Protein AF-A0A148KN20-F1 (afdb_monomer)

Foldseek 3Di:
DVVVVVVVVVVVVVVVVVVVVVVVVVVVVVVVVVVVVVVVVVVVVVCVPPVVNVVVLVVVLVVQLVVCVVVPDDNVRSVVVSVVVVVVD

Secondary structure (DSSP, 8-state):
-HHHHHHHHHHHHHHHHHHHHHHHHHHHHHHHHHHHHHHHHHHHHHHHH-HHHHHHHHHHHHHHHHHHHHTT--HHHHHHHHHHHHHT-

Nearest PDB structures (foldseek):
  8tcu-assembly1_D-2  TM=6.889E-01  e=6.778E+00  Homo sapiens
  5uax-assembly1_C  TM=6.886E-01  e=8.436E+00  Homo sapiens

Radius of gyration: 30.36 Å; Cα contacts (8 Å, |Δi|>4): 15; chains: 1; bounding box: 93×13×38 Å

Mean predicted aligned error: 15.85 Å

Sequence (89 aa):
MRKLTSYITTILMLSGLSYSVQAQENNKRLDFVSEQLSVQMLNNIRALSSPELVKAQAEYFRLMYTALIDSGFTKEEALKIVIAMAESK

Solvent-accessible surface area (backbone atoms only — not comparable to full-atom values): 4943 Å² total; per-residue (Å²): 115,78,68,59,56,50,54,54,53,53,55,57,54,58,56,54,52,57,54,55,54,52,53,53,52,50,51,56,50,51,52,51,54,50,51,53,51,51,51,50,51,50,49,52,49,48,59,72,62,35,67,65,58,52,47,52,52,52,49,51,52,50,52,52,37,50,53,32,43,77,73,69,41,51,74,68,57,24,48,52,52,50,49,54,60,64,73,74,110

Structure (mmCIF, N/CA/C/O backbone):
data_AF-A0A148KN20-F1
#
_entry.id   AF-A0A148KN20-F1
#
loop_
_atom_site.group_PDB
_atom_site.id
_atom_site.type_symbol
_atom_site.label_atom_id
_atom_site.label_alt_id
_atom_site.label_comp_id
_atom_site.label_asym_id
_atom_site.label_entity_id
_atom_site.label_seq_id
_atom_site.pdbx_PDB_ins_code
_atom_site.Cartn_x
_atom_site.Cartn_y
_atom_site.Cartn_z
_atom_site.occupancy
_atom_site.B_iso_or_equiv
_atom_site.auth_seq_id
_atom_site.auth_comp_id
_atom_site.auth_asym_id
_atom_site.auth_atom_id
_atom_site.pdbx_PDB_model_num
ATOM 1 N N . MET A 1 1 ? 71.699 5.830 -18.310 1.00 59.47 1 MET A N 1
ATOM 2 C CA . MET A 1 1 ? 70.506 6.666 -18.023 1.00 59.47 1 MET A CA 1
ATOM 3 C C . MET A 1 1 ? 69.368 6.521 -19.046 1.00 59.47 1 MET A C 1
ATOM 5 O O . MET A 1 1 ? 68.231 6.410 -18.621 1.00 59.47 1 MET A O 1
ATOM 9 N N . ARG A 1 2 ? 69.631 6.403 -20.360 1.00 61.12 2 ARG A N 1
ATOM 10 C CA . ARG A 1 2 ? 68.602 6.264 -21.426 1.00 61.12 2 ARG A CA 1
ATOM 11 C C . ARG A 1 2 ? 67.614 5.079 -21.309 1.00 61.12 2 ARG A C 1
ATOM 13 O O . ARG A 1 2 ? 66.492 5.179 -21.786 1.00 61.12 2 ARG A O 1
ATOM 20 N N . LYS A 1 3 ? 68.017 3.949 -20.709 1.00 60.84 3 LYS A N 1
ATOM 21 C CA . LYS A 1 3 ? 67.149 2.760 -20.541 1.00 60.84 3 LYS A CA 1
ATOM 22 C C . LYS A 1 3 ? 66.184 2.875 -19.351 1.00 60.84 3 LYS A C 1
ATOM 24 O O . LYS A 1 3 ? 65.102 2.303 -19.396 1.00 60.84 3 LYS A O 1
ATOM 29 N N . LEU A 1 4 ? 66.564 3.636 -18.322 1.00 61.81 4 LEU A N 1
ATOM 30 C CA . LEU A 1 4 ? 65.759 3.837 -17.114 1.00 61.81 4 LEU A CA 1
ATOM 31 C C . LEU A 1 4 ? 64.570 4.764 -17.399 1.00 61.81 4 LEU A C 1
ATOM 33 O O . LEU A 1 4 ? 63.453 4.478 -16.987 1.00 61.81 4 LEU A O 1
ATOM 37 N N . THR A 1 5 ? 64.794 5.820 -18.185 1.00 65.50 5 THR A N 1
ATOM 38 C CA . THR A 1 5 ? 63.727 6.721 -18.640 1.00 65.50 5 THR A CA 1
ATOM 39 C C . THR A 1 5 ? 62.710 6.003 -19.527 1.00 65.50 5 THR A C 1
ATOM 41 O O . THR A 1 5 ? 61.519 6.236 -19.365 1.00 65.50 5 THR A O 1
ATOM 44 N N . SER A 1 6 ? 63.156 5.076 -20.386 1.00 67.75 6 SER A N 1
ATOM 45 C CA . SER A 1 6 ? 62.263 4.239 -21.205 1.00 67.75 6 SER A CA 1
ATOM 46 C C . SER A 1 6 ? 61.337 3.371 -20.340 1.00 67.75 6 SER A C 1
ATOM 48 O O . SER A 1 6 ? 60.124 3.402 -20.514 1.00 67.75 6 SER A O 1
ATOM 50 N N . TYR A 1 7 ? 61.877 2.6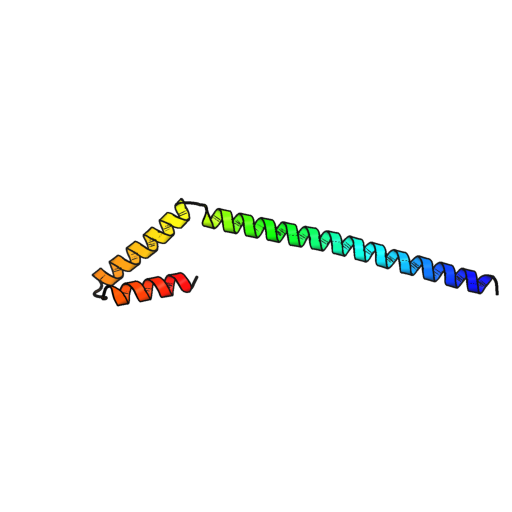78 -19.330 1.00 70.56 7 TYR A N 1
ATOM 51 C CA . TYR A 1 7 ? 61.073 1.849 -18.421 1.00 70.56 7 TYR A CA 1
ATOM 52 C C . TYR A 1 7 ? 60.035 2.651 -17.628 1.00 70.56 7 TYR A C 1
ATOM 54 O O . TYR A 1 7 ? 58.893 2.214 -17.486 1.00 70.56 7 TYR A O 1
ATOM 62 N N . ILE A 1 8 ? 60.417 3.835 -17.141 1.00 72.06 8 ILE A N 1
ATOM 63 C CA . ILE A 1 8 ? 59.503 4.725 -16.416 1.00 72.06 8 ILE A CA 1
ATOM 64 C C . ILE A 1 8 ? 58.361 5.168 -17.336 1.00 72.06 8 ILE A C 1
ATOM 66 O O . ILE A 1 8 ? 57.207 5.134 -16.916 1.00 72.06 8 ILE A O 1
ATOM 70 N N . THR A 1 9 ? 58.644 5.501 -18.602 1.00 68.25 9 THR A N 1
ATOM 71 C CA . THR A 1 9 ? 57.591 5.875 -19.559 1.00 68.25 9 THR A CA 1
ATOM 72 C C . THR A 1 9 ? 56.628 4.729 -19.870 1.00 68.25 9 THR A C 1
ATOM 74 O O . THR A 1 9 ? 55.426 4.966 -19.969 1.00 68.25 9 THR A O 1
ATOM 77 N N . THR A 1 10 ? 57.105 3.483 -19.948 1.00 65.25 10 THR A N 1
ATOM 78 C CA . THR A 1 10 ? 56.235 2.324 -20.209 1.00 65.25 10 THR A CA 1
ATOM 79 C C . THR A 1 10 ? 55.306 2.023 -19.032 1.00 65.25 10 THR A C 1
ATOM 81 O O . THR A 1 10 ? 54.131 1.724 -19.236 1.00 65.25 10 THR A O 1
ATOM 84 N N . ILE A 1 11 ? 55.801 2.146 -17.795 1.00 68.19 11 ILE A N 1
ATOM 85 C CA . ILE A 1 11 ? 54.991 1.943 -16.581 1.00 68.19 11 ILE A CA 1
ATOM 86 C C . ILE A 1 11 ? 53.912 3.031 -16.456 1.00 68.19 11 ILE A C 1
ATOM 88 O O . ILE A 1 11 ? 52.782 2.733 -16.072 1.00 68.19 11 ILE A O 1
ATOM 92 N N . LEU A 1 12 ? 54.232 4.273 -16.834 1.00 63.31 12 LEU A N 1
ATOM 93 C CA . LEU A 1 12 ? 53.295 5.401 -16.800 1.00 63.31 12 LEU A CA 1
ATOM 94 C C . LEU A 1 12 ? 52.172 5.281 -17.847 1.00 63.31 12 LEU A C 1
ATOM 96 O O . LEU A 1 12 ? 51.048 5.703 -17.590 1.00 63.31 12 LEU A O 1
ATOM 100 N N . MET A 1 13 ? 52.443 4.673 -19.008 1.00 61.75 13 MET A N 1
ATOM 101 C CA . MET A 1 13 ? 51.405 4.388 -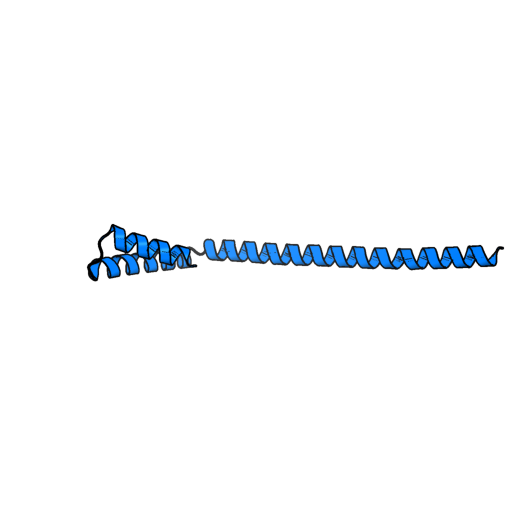20.009 1.00 61.75 13 MET A CA 1
ATOM 102 C C . MET A 1 13 ? 50.485 3.232 -19.594 1.00 61.75 13 MET A C 1
ATOM 104 O O . MET A 1 13 ? 49.279 3.296 -19.832 1.00 61.75 13 MET A O 1
ATOM 108 N N . LEU A 1 14 ? 51.023 2.190 -18.950 1.00 61.25 14 LEU A N 1
ATOM 109 C CA . LEU A 1 14 ? 50.238 1.018 -18.549 1.00 61.25 14 LEU A CA 1
ATOM 110 C C . LEU A 1 14 ? 49.238 1.342 -17.426 1.00 61.25 14 LEU A C 1
ATOM 112 O O . LEU A 1 14 ? 48.124 0.825 -17.427 1.00 61.25 14 LEU A O 1
ATOM 116 N N . SER A 1 15 ? 49.601 2.233 -16.499 1.00 60.44 15 SER A N 1
ATOM 117 C CA . SER A 1 15 ? 48.694 2.681 -15.438 1.00 60.44 15 SER A CA 1
ATOM 118 C C . SER A 1 15 ? 47.551 3.553 -15.970 1.00 60.44 15 SER A C 1
ATOM 120 O O . SER A 1 15 ? 46.426 3.406 -15.500 1.00 60.44 15 SER A O 1
ATOM 122 N N . GLY A 1 16 ? 47.789 4.387 -16.991 1.00 60.00 16 GLY A N 1
ATOM 123 C CA . GLY A 1 16 ? 46.757 5.219 -17.629 1.00 60.00 16 GLY A CA 1
ATOM 124 C C . GLY A 1 16 ? 45.622 4.425 -18.292 1.00 60.00 16 GLY A C 1
ATOM 125 O O . GLY A 1 16 ? 44.463 4.840 -18.237 1.00 60.00 16 GLY A O 1
ATOM 126 N N . LEU A 1 17 ? 45.926 3.253 -18.861 1.00 58.94 17 LEU A N 1
ATOM 127 C CA . LEU A 1 17 ? 44.926 2.392 -19.504 1.00 58.94 17 LEU A CA 1
ATOM 128 C C . LEU A 1 17 ? 43.918 1.818 -18.492 1.00 58.94 17 LEU A C 1
ATOM 130 O O . LEU A 1 17 ? 42.716 1.829 -18.763 1.00 58.94 17 LEU A O 1
ATOM 134 N N . SER A 1 18 ? 44.369 1.418 -17.299 1.00 57.06 18 SER A N 1
ATOM 135 C CA . SER A 1 18 ? 43.499 0.870 -16.246 1.00 57.06 18 SER A CA 1
ATOM 136 C C . SER A 1 18 ? 42.448 1.872 -15.750 1.00 57.06 18 SER A C 1
ATOM 138 O O . SER A 1 18 ? 41.300 1.492 -15.527 1.00 57.06 18 SER A O 1
ATOM 140 N N . TYR A 1 19 ? 42.795 3.161 -15.645 1.00 57.62 19 TYR A N 1
ATOM 141 C CA . TYR A 1 19 ? 41.843 4.199 -15.224 1.00 57.62 19 TYR A CA 1
ATOM 142 C C . TYR A 1 19 ? 40.729 4.428 -16.253 1.00 57.62 19 TYR A C 1
ATOM 144 O O . TYR A 1 19 ? 39.576 4.630 -15.874 1.00 57.62 19 TYR A O 1
ATOM 152 N N . SER A 1 20 ? 41.046 4.363 -17.551 1.00 56.25 20 SER A N 1
ATOM 153 C CA . SER A 1 20 ? 40.047 4.554 -18.613 1.00 56.25 20 SER A CA 1
ATOM 154 C C . SER A 1 20 ? 39.020 3.417 -18.687 1.00 56.25 20 SER A C 1
ATOM 156 O O . SER A 1 20 ? 37.828 3.680 -18.846 1.00 56.25 20 SER A O 1
ATOM 158 N N . VAL A 1 21 ? 39.453 2.168 -18.475 1.00 61.25 21 VAL A N 1
ATOM 159 C CA . VAL A 1 21 ? 38.562 0.995 -18.429 1.00 61.25 21 VAL A CA 1
ATOM 160 C C . VAL A 1 21 ? 37.624 1.076 -17.224 1.00 61.25 21 VAL A C 1
ATOM 162 O O . VAL A 1 21 ? 36.421 0.854 -17.355 1.00 61.25 21 VAL A O 1
ATOM 165 N N . GLN A 1 22 ? 38.149 1.474 -16.065 1.00 59.94 22 GLN A N 1
ATOM 166 C CA . GLN A 1 22 ? 37.368 1.574 -14.833 1.00 59.94 22 GLN A CA 1
ATOM 167 C C . GLN A 1 22 ? 36.356 2.734 -14.874 1.00 59.94 22 GLN A C 1
ATOM 169 O O . GLN A 1 22 ? 35.223 2.588 -14.414 1.00 59.94 22 GLN A O 1
ATOM 174 N N . ALA A 1 23 ? 36.714 3.860 -15.500 1.00 59.56 23 ALA A N 1
ATOM 175 C CA . ALA A 1 23 ? 35.787 4.964 -15.752 1.00 59.56 23 ALA A CA 1
ATOM 176 C C . ALA A 1 23 ? 34.664 4.580 -16.737 1.00 59.56 23 ALA A C 1
ATOM 178 O O . ALA A 1 23 ? 33.506 4.947 -16.536 1.00 59.56 23 ALA A O 1
ATOM 179 N N . GLN A 1 24 ? 34.974 3.805 -17.780 1.00 59.53 24 GLN A N 1
ATOM 180 C CA . GLN A 1 24 ? 33.980 3.343 -18.753 1.00 59.53 24 GLN A CA 1
ATOM 181 C C . GLN A 1 24 ? 33.001 2.319 -18.154 1.00 59.53 24 GLN A C 1
ATOM 183 O O . GLN A 1 24 ? 31.811 2.346 -18.472 1.00 59.53 24 GLN A O 1
ATOM 188 N N . GLU A 1 25 ? 33.473 1.432 -17.278 1.00 59.59 25 GLU A N 1
ATOM 189 C CA . GLU A 1 25 ? 32.620 0.457 -16.593 1.00 59.59 25 GLU A CA 1
ATOM 190 C C . GLU A 1 25 ? 31.691 1.127 -15.569 1.00 59.59 25 GLU A C 1
ATOM 192 O O . GLU A 1 25 ? 30.506 0.799 -15.506 1.00 59.59 25 GLU A O 1
ATOM 197 N N . ASN A 1 26 ? 32.188 2.124 -14.829 1.00 59.53 26 ASN A N 1
ATOM 198 C CA . ASN A 1 26 ? 31.371 2.901 -13.894 1.00 59.53 26 ASN A CA 1
ATOM 199 C C . ASN A 1 26 ? 30.255 3.683 -14.598 1.00 59.53 26 ASN A C 1
ATOM 201 O O . ASN A 1 26 ? 29.126 3.670 -14.117 1.00 59.53 26 ASN A O 1
ATOM 205 N N . ASN A 1 27 ? 30.529 4.293 -15.757 1.00 59.84 27 ASN A N 1
ATOM 206 C CA . ASN A 1 27 ? 29.492 4.980 -16.536 1.00 59.84 27 ASN A CA 1
ATOM 207 C C . ASN A 1 27 ? 28.383 4.016 -16.992 1.00 59.84 27 ASN A C 1
ATOM 209 O O . ASN A 1 27 ? 27.209 4.291 -16.776 1.00 59.84 27 ASN A O 1
ATOM 213 N N . LYS A 1 28 ? 28.739 2.831 -17.509 1.00 63.84 28 LYS A N 1
ATOM 214 C CA . LYS A 1 28 ? 27.749 1.809 -17.903 1.00 63.84 28 LYS A CA 1
ATOM 215 C C . LYS A 1 28 ? 26.902 1.309 -16.728 1.00 63.84 28 LYS A C 1
ATOM 217 O O . LYS A 1 28 ? 25.721 1.023 -16.899 1.00 63.84 28 LYS A O 1
ATOM 222 N N . ARG A 1 29 ? 27.497 1.184 -15.536 1.00 59.34 29 ARG A N 1
ATOM 223 C CA . ARG A 1 29 ? 26.774 0.795 -14.314 1.00 59.34 29 ARG A CA 1
ATOM 224 C C . ARG A 1 29 ? 25.811 1.889 -13.853 1.00 59.34 29 ARG A C 1
ATOM 226 O O . ARG A 1 29 ? 24.701 1.562 -13.451 1.00 59.34 29 ARG A O 1
ATOM 233 N N . LEU A 1 30 ? 26.215 3.158 -13.924 1.00 59.84 30 LEU A N 1
ATOM 234 C CA . LEU A 1 30 ? 25.354 4.297 -13.593 1.00 59.84 30 LEU A CA 1
ATOM 235 C C . LEU A 1 30 ? 24.152 4.387 -14.540 1.00 59.84 30 LEU A C 1
ATOM 237 O O . LEU A 1 30 ? 23.027 4.537 -14.065 1.00 59.84 30 LEU A O 1
ATOM 241 N N . ASP A 1 31 ? 24.375 4.207 -15.844 1.00 65.25 31 ASP A N 1
ATOM 242 C CA . ASP A 1 31 ? 23.302 4.188 -16.844 1.00 65.25 31 ASP A CA 1
ATOM 243 C C . ASP A 1 31 ? 22.315 3.039 -16.594 1.00 65.25 31 ASP A C 1
ATOM 245 O O . ASP A 1 31 ? 21.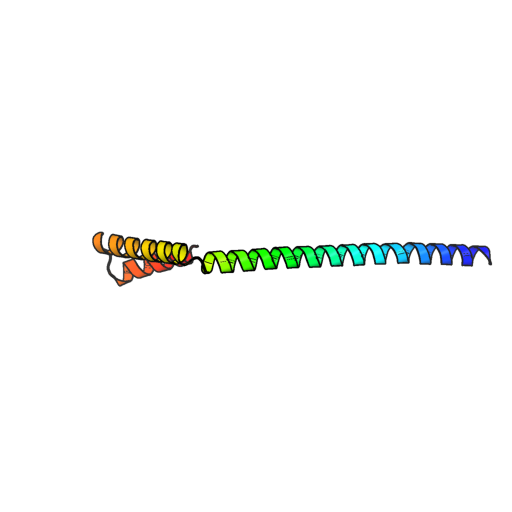107 3.261 -16.575 1.00 65.25 31 ASP A O 1
ATOM 249 N N . PHE A 1 32 ? 22.808 1.832 -16.295 1.00 70.62 32 PHE A N 1
ATOM 250 C CA . PHE A 1 32 ? 21.959 0.677 -15.978 1.00 70.62 32 PHE A CA 1
ATOM 251 C C . PHE A 1 32 ? 21.145 0.864 -14.687 1.00 70.62 32 PHE A C 1
ATOM 253 O O . PHE A 1 32 ? 19.953 0.559 -14.647 1.00 70.62 32 PHE A O 1
ATOM 260 N N . VAL A 1 33 ? 21.767 1.383 -13.622 1.00 70.56 33 VAL A N 1
ATOM 261 C CA . VAL A 1 33 ? 21.074 1.662 -12.351 1.00 70.56 33 VAL A CA 1
ATOM 262 C C . VAL A 1 33 ? 20.0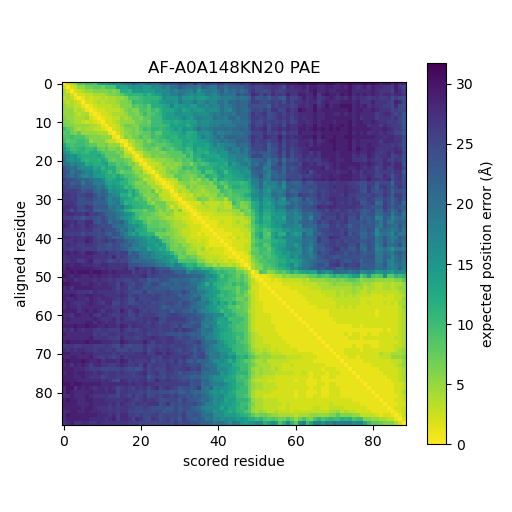00 2.736 -12.545 1.00 70.56 33 VAL A C 1
ATOM 264 O O . VAL A 1 33 ? 18.897 2.606 -12.014 1.00 70.56 33 VAL A O 1
ATOM 267 N N . SER A 1 34 ? 20.296 3.768 -13.338 1.00 61.88 34 SER A N 1
ATOM 268 C CA . SER A 1 34 ? 19.346 4.824 -13.697 1.00 61.88 34 SER A CA 1
ATOM 269 C C . SER A 1 34 ? 18.169 4.280 -14.513 1.00 61.88 34 SER A C 1
ATOM 271 O O . SER A 1 34 ? 17.007 4.543 -14.193 1.00 61.88 34 SER A O 1
ATOM 273 N N . GLU A 1 35 ? 18.448 3.449 -15.519 1.00 66.75 35 GLU A N 1
ATOM 274 C CA . GLU A 1 35 ? 17.430 2.803 -16.346 1.00 66.75 35 GLU A CA 1
ATOM 275 C C . GLU A 1 35 ? 16.517 1.912 -15.495 1.00 66.75 35 GLU A C 1
ATOM 277 O O . GLU A 1 35 ? 15.292 2.047 -15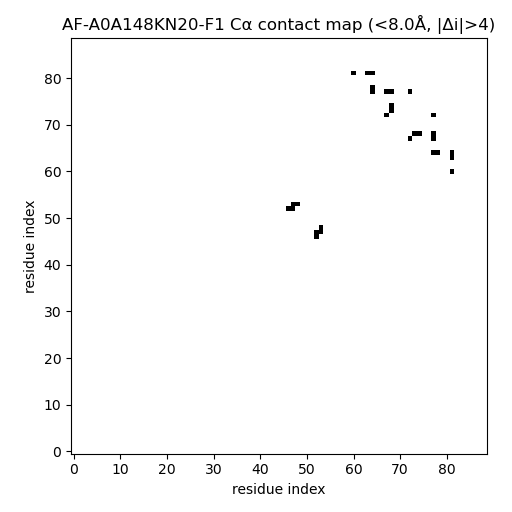.549 1.00 66.75 35 GLU A O 1
ATOM 282 N N . GLN A 1 36 ? 17.086 1.083 -14.619 1.00 67.88 36 GLN A N 1
ATOM 283 C CA . GLN A 1 36 ? 16.312 0.206 -13.744 1.00 67.88 36 GLN A CA 1
ATOM 284 C C . GLN A 1 36 ? 15.441 0.990 -12.749 1.00 67.88 36 GLN A C 1
ATOM 286 O O . GLN A 1 36 ? 14.280 0.626 -12.538 1.00 67.88 36 GLN A O 1
ATOM 291 N N . LEU A 1 37 ? 15.952 2.088 -12.182 1.00 67.94 37 LEU A N 1
ATOM 292 C CA . LEU A 1 37 ? 15.177 2.978 -11.314 1.00 67.94 37 LEU A CA 1
ATOM 293 C C . LEU A 1 37 ? 14.024 3.642 -12.078 1.00 67.94 37 LEU A C 1
ATOM 295 O O . LEU A 1 37 ? 12.898 3.674 -11.584 1.00 67.94 37 LEU A O 1
ATOM 299 N N . SER A 1 38 ? 14.267 4.114 -13.303 1.00 61.84 38 SER A N 1
ATOM 300 C CA . SER A 1 38 ? 13.230 4.731 -14.139 1.00 61.84 38 SER A CA 1
ATOM 301 C C . SER A 1 38 ? 12.107 3.749 -14.489 1.00 61.84 38 SER A C 1
ATOM 303 O O . SER A 1 38 ? 10.928 4.100 -14.416 1.00 61.84 38 SER A O 1
ATOM 305 N N . VAL A 1 39 ? 12.450 2.488 -14.772 1.00 66.81 39 VAL A N 1
ATOM 306 C CA . VAL A 1 39 ? 11.489 1.408 -15.029 1.00 66.81 39 VAL A CA 1
ATOM 307 C C . VAL A 1 39 ? 10.685 1.082 -13.771 1.00 66.81 39 VAL A C 1
ATOM 309 O O . VAL A 1 39 ? 9.470 0.911 -13.851 1.00 66.81 39 VAL A O 1
ATOM 312 N N . GLN A 1 40 ? 11.321 1.045 -12.597 1.00 66.12 40 GLN A N 1
ATOM 313 C CA . GLN A 1 40 ? 10.616 0.854 -11.326 1.00 66.12 40 GLN A CA 1
ATOM 314 C C . GLN A 1 40 ? 9.661 2.012 -11.025 1.00 66.12 40 GLN A C 1
ATOM 316 O O . GLN A 1 40 ? 8.510 1.773 -10.667 1.00 66.12 40 GLN A O 1
ATOM 321 N N . MET A 1 41 ? 10.092 3.259 -11.225 1.00 62.97 41 MET A N 1
ATOM 322 C CA . MET A 1 41 ? 9.235 4.432 -11.047 1.00 62.97 41 MET A CA 1
ATOM 323 C C . MET A 1 41 ? 8.065 4.427 -12.036 1.00 62.97 41 MET A C 1
ATOM 325 O O . MET A 1 41 ? 6.935 4.674 -11.630 1.00 62.97 41 MET A O 1
ATOM 329 N N . LEU A 1 42 ? 8.292 4.072 -13.303 1.00 62.66 42 LEU A N 1
ATOM 330 C CA . LEU A 1 42 ? 7.231 3.918 -14.302 1.00 62.66 42 LEU A CA 1
ATOM 331 C C . LEU A 1 42 ? 6.245 2.807 -13.941 1.00 62.66 42 LEU A C 1
ATOM 333 O O . LEU A 1 42 ? 5.042 2.985 -14.114 1.00 62.66 42 LEU A O 1
ATOM 337 N N . ASN A 1 43 ? 6.725 1.676 -13.426 1.00 67.06 43 ASN A N 1
ATOM 338 C CA . ASN A 1 43 ? 5.867 0.580 -12.983 1.00 67.06 43 ASN A CA 1
ATOM 339 C C . ASN A 1 43 ? 5.075 0.950 -11.725 1.00 67.06 43 ASN A C 1
ATOM 341 O O . ASN A 1 43 ? 3.893 0.630 -11.654 1.00 67.06 43 ASN A O 1
ATOM 345 N N . ASN A 1 44 ? 5.672 1.690 -10.788 1.00 62.28 44 ASN A N 1
ATOM 346 C CA . ASN A 1 44 ? 4.971 2.245 -9.631 1.00 62.28 44 ASN A CA 1
ATOM 347 C C . ASN A 1 44 ? 3.901 3.251 -10.061 1.00 62.28 44 ASN A C 1
ATOM 349 O O . ASN A 1 44 ? 2.761 3.156 -9.621 1.00 62.28 44 ASN A O 1
ATOM 353 N N . ILE A 1 45 ? 4.224 4.164 -10.981 1.00 64.44 45 ILE A N 1
ATOM 354 C CA . ILE A 1 45 ? 3.255 5.112 -11.540 1.00 64.44 45 ILE A CA 1
ATOM 355 C C . ILE A 1 45 ? 2.140 4.362 -12.273 1.00 64.44 45 ILE A C 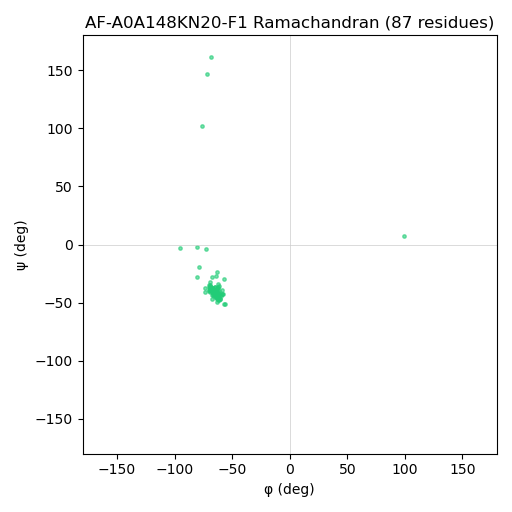1
ATOM 357 O O . ILE A 1 45 ? 0.980 4.692 -12.073 1.00 64.44 45 ILE A O 1
ATOM 361 N N . ARG A 1 46 ? 2.455 3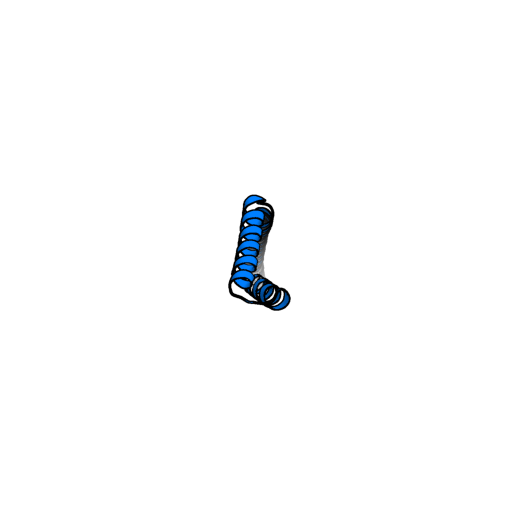.320 -13.054 1.00 57.91 46 ARG A N 1
ATOM 362 C CA . ARG A 1 46 ? 1.457 2.481 -13.739 1.00 57.91 46 ARG A CA 1
ATOM 363 C C . ARG A 1 46 ? 0.570 1.694 -12.779 1.00 57.91 46 ARG A C 1
ATOM 365 O O . ARG A 1 46 ? -0.631 1.590 -13.017 1.00 57.91 46 ARG A O 1
ATOM 372 N N . ALA A 1 47 ? 1.138 1.155 -11.704 1.00 60.16 47 ALA A N 1
ATOM 373 C CA . ALA A 1 47 ? 0.389 0.469 -10.659 1.00 60.16 47 ALA A CA 1
ATOM 374 C C . ALA A 1 47 ? -0.576 1.440 -9.962 1.00 60.16 47 ALA A C 1
ATOM 376 O O . ALA A 1 47 ? -1.761 1.135 -9.829 1.00 60.16 47 ALA A O 1
ATOM 377 N N . LEU A 1 48 ? -0.097 2.644 -9.630 1.00 60.22 48 LEU A N 1
ATOM 378 C CA . LEU A 1 48 ? -0.900 3.735 -9.071 1.00 60.22 48 LEU A CA 1
ATOM 379 C C . LEU A 1 48 ? -1.926 4.301 -10.069 1.00 60.22 48 LEU A C 1
ATOM 381 O O . LEU A 1 48 ? -2.966 4.804 -9.656 1.00 60.22 48 LEU A O 1
ATOM 385 N N . SER A 1 49 ? -1.657 4.222 -11.375 1.00 59.94 49 SER A N 1
ATOM 386 C CA . SER A 1 49 ? -2.511 4.779 -12.427 1.00 59.94 49 SER A CA 1
ATOM 387 C C . SER A 1 49 ? -3.480 3.778 -13.043 1.00 59.94 49 SER A C 1
ATOM 389 O O . SER A 1 49 ? -4.232 4.176 -13.926 1.00 59.94 49 SER A O 1
ATOM 391 N N . SER A 1 50 ? -3.463 2.499 -12.650 1.00 66.25 50 SER A N 1
ATOM 392 C CA . SER A 1 50 ? -4.470 1.531 -13.096 1.00 66.25 50 SER A CA 1
ATOM 393 C C . SER A 1 50 ? -5.769 1.785 -12.313 1.00 66.25 50 SER A C 1
ATOM 395 O O . SER A 1 50 ? -5.870 1.433 -11.134 1.00 66.25 50 SER A O 1
ATOM 397 N N . PRO A 1 51 ? -6.784 2.440 -12.912 1.00 69.75 51 PRO A N 1
ATOM 398 C CA . PRO A 1 51 ? -7.949 2.902 -12.159 1.00 69.75 51 PRO A CA 1
ATOM 399 C C . PRO A 1 51 ? -8.729 1.735 -11.547 1.00 69.75 51 PRO A C 1
ATOM 401 O O . PRO A 1 51 ? -9.424 1.905 -10.553 1.00 69.75 51 PRO A O 1
ATOM 404 N N . GLU A 1 52 ? -8.598 0.546 -12.133 1.00 78.94 52 GLU A N 1
ATOM 405 C CA . GLU A 1 52 ? -9.188 -0.702 -11.659 1.00 78.94 52 GLU A CA 1
ATOM 406 C C . GLU A 1 52 ? -8.580 -1.176 -10.335 1.00 78.94 52 GLU A C 1
ATOM 408 O O . GLU A 1 52 ? -9.337 -1.527 -9.434 1.00 78.94 52 GLU A O 1
ATOM 413 N N . LEU A 1 53 ? -7.252 -1.121 -10.157 1.00 77.94 53 LEU A N 1
ATOM 414 C CA . LEU A 1 53 ? -6.622 -1.524 -8.891 1.00 77.94 53 LEU A CA 1
ATOM 415 C C . LEU A 1 53 ? -6.931 -0.530 -7.772 1.00 77.94 53 LEU A C 1
ATOM 417 O O . LEU A 1 53 ? -7.214 -0.938 -6.647 1.00 77.94 53 LEU A O 1
ATOM 421 N N . VAL A 1 54 ? -6.944 0.769 -8.084 1.00 77.00 54 VAL A N 1
ATOM 422 C CA . VAL A 1 54 ? -7.337 1.809 -7.122 1.00 77.00 54 VAL A CA 1
ATOM 423 C C . VAL A 1 54 ? -8.798 1.629 -6.703 1.00 77.00 54 VAL A C 1
ATOM 425 O O . VAL A 1 54 ? -9.106 1.688 -5.512 1.00 77.00 54 VAL A O 1
ATOM 428 N N . LYS A 1 55 ? -9.697 1.346 -7.656 1.00 79.00 55 LYS A N 1
ATOM 429 C CA . LYS A 1 55 ? -11.107 1.043 -7.368 1.00 79.00 55 LYS A CA 1
ATOM 430 C C . LYS A 1 55 ? -11.260 -0.214 -6.522 1.00 79.00 55 LYS A C 1
ATOM 432 O O . LYS A 1 55 ? -11.948 -0.159 -5.512 1.00 79.00 55 LYS A O 1
ATOM 437 N N . ALA A 1 56 ? -10.587 -1.306 -6.877 1.00 85.62 56 ALA A N 1
ATOM 438 C CA . ALA A 1 56 ? -10.643 -2.552 -6.119 1.00 85.62 56 ALA A CA 1
ATOM 439 C C . ALA A 1 56 ? -10.121 -2.371 -4.683 1.00 85.62 56 ALA A C 1
ATOM 441 O O . ALA A 1 56 ? -10.716 -2.881 -3.736 1.00 85.62 56 ALA A O 1
ATOM 442 N N . GLN A 1 57 ? -9.049 -1.595 -4.494 1.00 83.81 57 GLN A N 1
ATOM 443 C CA . GLN A 1 57 ? -8.499 -1.291 -3.171 1.00 83.81 57 GLN A CA 1
ATOM 444 C C . GLN A 1 57 ? -9.449 -0.412 -2.341 1.00 83.81 57 GLN A C 1
ATOM 446 O O . GLN A 1 57 ? -9.630 -0.659 -1.147 1.00 83.81 57 GLN A O 1
ATOM 451 N N . ALA A 1 58 ? -10.089 0.581 -2.964 1.00 83.75 58 ALA A N 1
ATOM 452 C CA . ALA A 1 58 ? -11.104 1.407 -2.315 1.00 83.75 58 ALA A CA 1
ATOM 453 C C . ALA A 1 58 ? -12.356 0.592 -1.943 1.00 83.75 58 ALA A C 1
ATOM 455 O O . ALA A 1 58 ? -12.882 0.733 -0.839 1.00 83.75 58 ALA A O 1
ATOM 456 N N . GLU A 1 59 ? -12.812 -0.297 -2.829 1.00 89.81 59 GLU A N 1
ATOM 457 C CA . GLU A 1 59 ? -13.928 -1.206 -2.561 1.00 89.81 59 GLU A CA 1
ATOM 458 C C . GLU A 1 59 ? -13.606 -2.192 -1.440 1.00 89.81 59 GLU A C 1
ATOM 460 O O . GLU A 1 59 ? -14.439 -2.382 -0.555 1.00 89.81 59 GLU A O 1
ATOM 465 N N . TYR A 1 60 ? -12.396 -2.751 -1.418 1.00 92.25 60 TYR A N 1
ATOM 466 C CA . TYR A 1 60 ? -11.922 -3.609 -0.334 1.00 92.25 60 TYR A CA 1
ATOM 467 C C . TYR A 1 60 ? -12.000 -2.899 1.025 1.00 92.25 60 TYR A C 1
ATOM 469 O O . TYR A 1 60 ? -12.605 -3.420 1.963 1.00 92.25 60 TYR A O 1
ATOM 477 N N . PHE A 1 61 ? -11.455 -1.681 1.129 1.00 90.06 61 PHE A N 1
ATOM 478 C CA . PHE A 1 61 ? -11.507 -0.916 2.377 1.00 90.06 61 PHE A CA 1
ATOM 479 C C . PHE A 1 61 ? -12.936 -0.532 2.769 1.00 90.06 61 PHE A C 1
ATOM 481 O O . PHE A 1 61 ? -13.279 -0.580 3.950 1.00 90.06 61 PHE A O 1
ATOM 488 N N . ARG A 1 62 ? -13.794 -0.213 1.791 1.00 89.25 62 ARG A N 1
ATOM 489 C CA . ARG A 1 62 ? -15.214 0.069 2.031 1.00 89.25 62 ARG A CA 1
ATOM 490 C C . ARG A 1 62 ? -15.943 -1.147 2.601 1.00 89.25 62 ARG A C 1
ATOM 492 O O . ARG A 1 62 ? -16.666 -1.007 3.580 1.00 89.25 62 ARG A O 1
ATOM 499 N N . LEU A 1 63 ? -15.748 -2.325 2.009 1.00 94.69 63 LEU A N 1
ATOM 500 C CA . LEU A 1 63 ? -16.372 -3.564 2.477 1.00 94.69 63 LEU A CA 1
ATOM 501 C C . LEU A 1 63 ? -15.889 -3.936 3.880 1.00 94.69 63 LEU A C 1
ATOM 503 O O . LEU A 1 63 ? -16.701 -4.313 4.719 1.00 94.69 63 LEU A O 1
ATOM 507 N N . MET A 1 64 ? -14.594 -3.770 4.157 1.00 94.38 64 MET A N 1
ATOM 508 C CA . MET A 1 64 ? -14.031 -4.005 5.486 1.00 94.38 64 MET A CA 1
ATOM 509 C C . MET A 1 64 ? -14.623 -3.053 6.530 1.00 94.38 64 MET A C 1
ATOM 511 O O . MET A 1 64 ? -15.017 -3.497 7.604 1.00 94.38 64 MET A O 1
ATOM 515 N N . TYR A 1 65 ? -14.748 -1.763 6.202 1.00 95.06 65 TYR A N 1
ATOM 516 C CA . TYR A 1 65 ? -15.420 -0.793 7.065 1.00 95.06 65 TYR A CA 1
ATOM 517 C C . TYR A 1 65 ? -16.860 -1.221 7.371 1.00 95.06 65 TYR A C 1
ATOM 519 O O . TYR A 1 65 ? -17.237 -1.291 8.536 1.00 95.06 65 TYR A O 1
ATOM 527 N N . THR A 1 66 ? -17.652 -1.554 6.346 1.00 95.81 66 THR A N 1
ATOM 528 C CA . THR A 1 66 ? -19.044 -1.992 6.527 1.00 95.81 66 THR A CA 1
ATOM 529 C C . THR A 1 66 ? -19.136 -3.253 7.384 1.00 95.81 66 THR A C 1
ATOM 531 O O . THR A 1 66 ? -19.913 -3.274 8.331 1.00 95.81 66 THR A O 1
ATOM 534 N N . ALA A 1 67 ? -18.285 -4.251 7.139 1.00 97.25 67 ALA A N 1
ATOM 535 C CA . ALA A 1 67 ? -18.259 -5.479 7.929 1.00 97.25 67 ALA A CA 1
ATOM 536 C C . ALA A 1 67 ? -17.930 -5.228 9.412 1.00 97.25 67 ALA A C 1
ATOM 538 O O . ALA A 1 67 ? -18.490 -5.889 10.286 1.00 97.25 67 ALA A O 1
ATOM 539 N N . LEU A 1 68 ? -17.052 -4.265 9.716 1.00 95.38 68 LEU A N 1
ATOM 540 C CA . LEU A 1 68 ? -16.743 -3.869 11.094 1.00 95.38 68 LEU A CA 1
ATOM 541 C C . LEU A 1 68 ? -17.952 -3.207 11.768 1.00 95.38 68 LEU A C 1
ATOM 543 O O . LEU A 1 68 ? -18.281 -3.557 12.899 1.00 95.38 68 LEU A O 1
ATOM 547 N N . ILE A 1 69 ? -18.661 -2.315 11.072 1.00 97.25 69 ILE A N 1
ATOM 548 C CA . ILE A 1 69 ? -19.900 -1.722 11.599 1.00 97.25 69 ILE A CA 1
ATOM 549 C C . ILE A 1 69 ? -20.954 -2.800 11.866 1.00 97.25 69 ILE A C 1
ATOM 551 O O . ILE A 1 69 ? -21.531 -2.834 12.951 1.00 97.25 69 ILE A O 1
ATOM 555 N N . ASP A 1 70 ? -21.159 -3.715 10.917 1.00 97.44 70 ASP A N 1
ATOM 556 C CA . ASP A 1 70 ? -22.133 -4.806 11.043 1.00 97.44 70 ASP A CA 1
ATOM 557 C C . ASP A 1 70 ? -21.773 -5.778 12.181 1.00 97.44 70 ASP A C 1
ATOM 559 O O . ASP A 1 70 ? -22.651 -6.379 12.798 1.00 97.44 70 ASP A O 1
ATOM 563 N N . SER A 1 71 ? -20.482 -5.889 12.504 1.00 95.81 71 SER A N 1
ATOM 564 C CA . SER A 1 71 ? -19.971 -6.678 13.634 1.00 95.81 71 SER A CA 1
ATOM 565 C C . SER A 1 71 ? -20.084 -5.959 14.986 1.00 95.81 71 SER A C 1
ATOM 567 O O . SER A 1 71 ? -19.725 -6.535 16.011 1.00 95.81 71 SER A O 1
ATOM 569 N N . GLY A 1 72 ? -20.576 -4.715 15.009 1.00 96.12 72 GLY A N 1
ATOM 570 C CA . GLY A 1 72 ? -20.834 -3.948 16.229 1.00 96.12 72 GLY A CA 1
ATOM 571 C C . GLY A 1 72 ? -19.754 -2.935 16.617 1.00 96.12 72 GLY A C 1
ATOM 572 O O . GLY A 1 72 ? -19.854 -2.348 17.694 1.00 96.12 72 GLY A O 1
ATOM 573 N N . PHE A 1 73 ? -18.745 -2.695 15.772 1.00 95.88 73 PHE A N 1
ATOM 574 C CA . PHE A 1 73 ? -17.779 -1.618 16.009 1.00 95.88 73 PHE A CA 1
ATOM 575 C C . PHE A 1 73 ? -18.415 -0.247 15.769 1.00 95.88 73 PHE A C 1
ATOM 577 O O . PHE A 1 73 ? -19.252 -0.0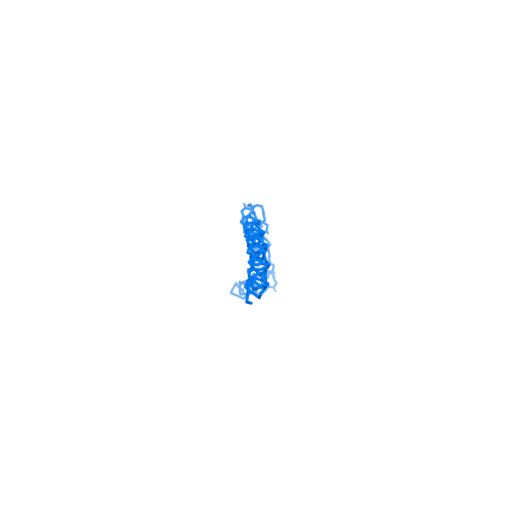64 14.880 1.00 95.88 73 PHE A O 1
ATOM 584 N N . THR A 1 74 ? -17.977 0.756 16.529 1.00 95.19 74 THR A N 1
ATOM 585 C CA . THR A 1 74 ? -18.359 2.144 16.254 1.00 95.19 74 THR A CA 1
ATOM 586 C C . THR A 1 74 ? -17.721 2.644 14.956 1.00 95.19 74 THR A C 1
ATOM 588 O O . THR A 1 74 ? -16.725 2.105 14.464 1.00 95.19 74 THR A O 1
ATOM 591 N N . LYS A 1 75 ? -18.275 3.726 14.396 1.00 88.19 75 LYS A N 1
ATOM 592 C CA . LYS A 1 75 ? -17.745 4.345 13.173 1.00 88.19 75 LYS A CA 1
ATOM 593 C C . LYS A 1 75 ? -16.294 4.786 13.331 1.00 88.19 75 LYS A C 1
ATOM 595 O O . LYS A 1 75 ? -15.505 4.556 12.414 1.00 88.19 75 LYS A O 1
ATOM 600 N N . GLU A 1 76 ? -15.941 5.382 14.470 1.00 90.50 76 GLU A N 1
ATOM 601 C CA . GLU A 1 76 ? -14.562 5.767 14.764 1.00 90.50 76 GLU A CA 1
ATOM 602 C C . GLU A 1 76 ? -13.622 4.560 14.878 1.00 90.50 76 GLU A C 1
ATOM 604 O O . GLU A 1 76 ? -12.507 4.610 14.359 1.00 90.50 76 GLU A O 1
ATOM 609 N N . GLU A 1 77 ? -14.036 3.478 15.542 1.00 88.06 77 GLU A N 1
ATOM 610 C CA . GLU A 1 77 ? -13.201 2.279 15.705 1.00 88.06 77 GLU A CA 1
ATOM 611 C C . GLU A 1 77 ? -12.967 1.568 14.374 1.00 88.06 77 GLU A C 1
ATOM 613 O O . GLU A 1 77 ? -11.823 1.270 14.028 1.00 88.06 77 GLU A O 1
ATOM 618 N N . ALA A 1 78 ? -14.030 1.365 13.592 1.00 93.25 78 ALA A N 1
ATOM 619 C CA . ALA A 1 78 ? -13.937 0.754 12.273 1.00 93.25 78 ALA A CA 1
ATOM 620 C C . ALA A 1 78 ? -13.001 1.547 11.349 1.00 93.25 78 ALA A C 1
ATOM 622 O O . ALA A 1 78 ? -12.163 0.966 10.660 1.00 93.25 78 ALA A O 1
ATOM 623 N N . LEU A 1 79 ? -13.090 2.882 11.372 1.00 91.94 79 LEU A N 1
ATOM 624 C CA . LEU A 1 79 ? -12.222 3.744 10.572 1.00 91.94 79 LEU A CA 1
ATOM 625 C C . LEU A 1 79 ? -10.753 3.648 11.006 1.00 91.94 79 LEU A C 1
ATOM 627 O O . LEU A 1 79 ? -9.880 3.521 10.151 1.00 91.94 79 LEU A O 1
ATOM 631 N N . LYS A 1 80 ? -10.469 3.660 12.315 1.00 90.25 80 LYS A N 1
ATOM 632 C CA . LYS A 1 80 ? -9.100 3.501 12.840 1.00 90.25 80 LYS A CA 1
ATOM 633 C C . LYS A 1 80 ? -8.474 2.177 12.408 1.00 90.25 80 LYS A C 1
ATOM 635 O O . LYS A 1 80 ? -7.314 2.163 12.009 1.00 90.25 80 LYS A O 1
ATOM 640 N N . ILE A 1 81 ? -9.241 1.086 12.448 1.00 89.12 81 ILE A N 1
ATOM 641 C CA . ILE A 1 81 ? -8.785 -0.237 12.001 1.00 89.12 81 ILE A CA 1
ATOM 642 C C . ILE A 1 81 ? -8.484 -0.219 10.498 1.00 89.12 81 ILE A C 1
ATOM 644 O O . ILE A 1 81 ? -7.432 -0.694 10.079 1.00 89.12 81 ILE A O 1
ATOM 648 N N . VAL A 1 82 ? -9.367 0.365 9.683 1.00 89.31 82 VAL A N 1
ATOM 649 C CA . VAL A 1 82 ? -9.162 0.467 8.228 1.00 89.31 82 VAL A CA 1
ATOM 650 C C . VAL A 1 82 ? -7.917 1.280 7.883 1.00 89.31 82 VAL A C 1
ATOM 652 O O . VAL A 1 82 ? -7.141 0.847 7.034 1.00 89.31 82 VAL A O 1
ATOM 655 N N . ILE A 1 83 ? -7.695 2.409 8.560 1.00 87.69 83 ILE A N 1
ATOM 656 C CA . ILE A 1 83 ? -6.501 3.243 8.372 1.00 87.69 83 ILE A CA 1
ATOM 657 C C . ILE A 1 83 ? -5.239 2.466 8.760 1.00 87.69 83 ILE A C 1
ATOM 659 O O . ILE A 1 83 ? -4.320 2.375 7.952 1.00 87.69 83 ILE A O 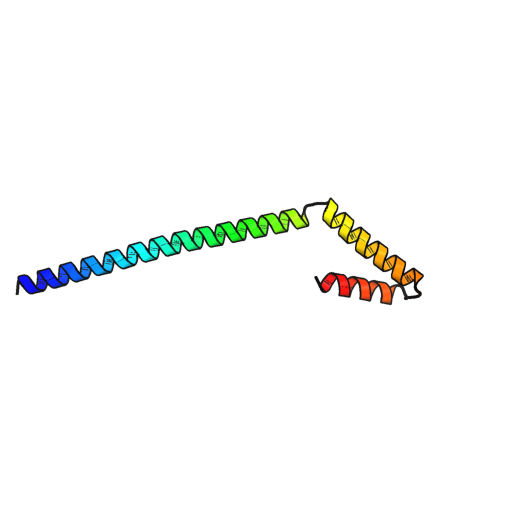1
ATOM 663 N N . ALA A 1 84 ? -5.220 1.830 9.934 1.00 90.94 84 ALA A N 1
ATOM 664 C CA . ALA A 1 84 ? -4.068 1.046 10.384 1.00 90.94 84 ALA A CA 1
ATOM 665 C C . ALA A 1 84 ? -3.723 -0.098 9.411 1.00 90.94 84 ALA A C 1
ATOM 667 O O . ALA A 1 84 ? -2.555 -0.356 9.129 1.00 90.94 84 ALA A O 1
ATOM 668 N N . MET A 1 85 ? -4.737 -0.759 8.845 1.00 86.50 85 MET A N 1
ATOM 669 C CA . MET A 1 85 ? -4.545 -1.797 7.830 1.00 86.50 85 MET A CA 1
ATOM 670 C C . MET A 1 85 ? -4.026 -1.227 6.503 1.00 86.50 85 MET A C 1
ATOM 672 O O . MET A 1 85 ? -3.213 -1.873 5.844 1.00 86.50 85 MET A O 1
ATOM 676 N N . ALA A 1 86 ? -4.465 -0.029 6.109 1.00 85.00 86 ALA A N 1
ATOM 677 C CA . ALA A 1 86 ? -3.994 0.643 4.900 1.00 85.00 86 ALA A CA 1
ATOM 678 C C . ALA A 1 86 ? -2.539 1.128 5.014 1.00 85.00 86 ALA A C 1
ATOM 680 O O . ALA A 1 86 ? -1.813 1.065 4.028 1.00 85.00 86 ALA A O 1
ATOM 681 N N . GLU A 1 87 ? -2.116 1.565 6.202 1.00 81.81 87 GLU A N 1
ATOM 682 C CA . GLU A 1 87 ? -0.745 2.015 6.495 1.00 81.81 87 GLU A CA 1
ATOM 683 C C . GLU A 1 87 ? 0.246 0.859 6.702 1.00 81.81 87 GLU A C 1
ATOM 685 O O . GLU A 1 87 ? 1.452 1.054 6.591 1.00 81.81 87 GLU A O 1
ATOM 690 N N . SER A 1 88 ? -0.243 -0.352 6.992 1.00 72.00 88 SER A N 1
ATOM 691 C CA . SER A 1 88 ? 0.601 -1.546 7.162 1.00 72.00 88 SER A CA 1
ATOM 692 C C . SER A 1 88 ? 1.191 -2.106 5.856 1.00 72.00 88 SER A C 1
ATOM 694 O O . SER A 1 88 ? 1.934 -3.089 5.895 1.00 72.00 88 SER A O 1
ATOM 696 N N . LYS A 1 89 ? 0.833 -1.514 4.711 1.00 54.38 89 LYS A N 1
ATOM 697 C CA . LYS A 1 89 ? 1.180 -1.962 3.360 1.00 54.38 89 LYS A CA 1
ATOM 698 C C . LYS A 1 89 ? 2.232 -1.049 2.739 1.00 54.38 89 LYS A C 1
ATOM 700 O O . LYS A 1 89 ? 3.148 -1.602 2.093 1.00 54.38 89 LYS A O 1
#

Organism: NCBI:txid1799789

pLDDT: mean 73.88, std 13.97, range [54.38, 97.44]